Protein AF-A0A5S3SZ39-F1 (afdb_monomer_lite)

Secondary structure (DSSP, 8-state):
-GGGT-TTS-S--HHHHHHHTHHHHHTTT-TT--SHHHHHHHHHHHHHHHHHHHTT--GGGT--

Radius of gyration: 14.36 Å; chains: 1; bounding box: 38×30×30 Å

Structure (mmCIF, N/CA/C/O backbone):
data_AF-A0A5S3SZ39-F1
#
_entry.id   AF-A0A5S3SZ39-F1
#
loop_
_atom_site.group_PDB
_atom_site.id
_atom_site.type_symbol
_atom_site.label_atom_id
_atom_site.label_alt_id
_atom_site.label_comp_id
_atom_site.label_asym_id
_atom_site.label_entity_id
_atom_site.label_seq_id
_atom_site.pdbx_PDB_ins_code
_atom_site.Cartn_x
_atom_site.Cartn_y
_atom_site.Cartn_z
_atom_site.occupancy
_atom_site.B_iso_or_equiv
_atom_site.auth_seq_id
_atom_site.auth_comp_id
_atom_site.auth_asym_id
_atom_site.auth_atom_id
_atom_site.pdbx_PDB_model_num
ATOM 1 N N . MET A 1 1 ? -24.245 9.542 -1.128 1.00 51.47 1 MET A N 1
ATOM 2 C CA . MET A 1 1 ? -22.994 9.983 -0.473 1.00 51.47 1 MET A CA 1
ATOM 3 C C . MET A 1 1 ? -23.009 9.382 0.918 1.00 51.47 1 MET A C 1
ATOM 5 O O . MET A 1 1 ? -23.833 9.799 1.711 1.00 51.47 1 MET A O 1
ATOM 9 N N . VAL A 1 2 ? -22.194 8.357 1.1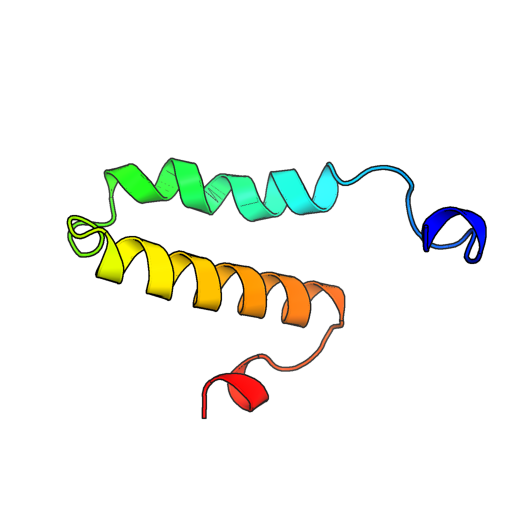72 1.00 61.19 2 VAL A N 1
ATOM 10 C CA . VAL A 1 2 ? -22.272 7.526 2.395 1.00 61.19 2 VAL A CA 1
ATOM 11 C C . VAL A 1 2 ? -22.026 8.333 3.684 1.00 61.19 2 VAL A C 1
ATOM 13 O O . VAL A 1 2 ? -22.636 8.058 4.703 1.00 61.19 2 VAL A O 1
ATOM 16 N N . PHE A 1 3 ? -21.246 9.415 3.621 1.00 56.53 3 PHE A N 1
ATOM 17 C CA . PHE A 1 3 ? -20.975 10.298 4.768 1.00 56.53 3 PHE A CA 1
ATOM 18 C C . PHE A 1 3 ? -22.162 11.165 5.236 1.00 56.53 3 PHE A C 1
ATOM 20 O O . PHE A 1 3 ? -22.071 11.815 6.271 1.00 56.53 3 PHE A O 1
ATOM 27 N N . LEU A 1 4 ? -23.235 11.271 4.441 1.00 65.31 4 LEU A N 1
ATOM 28 C CA . LEU A 1 4 ? -24.459 11.989 4.829 1.00 65.31 4 LEU A CA 1
ATOM 29 C C . LEU A 1 4 ? -25.442 11.081 5.583 1.00 65.31 4 LEU A C 1
ATOM 31 O O . LEU A 1 4 ? -26.364 11.597 6.205 1.00 65.31 4 LEU A O 1
ATOM 35 N N . ASP A 1 5 ? -25.245 9.763 5.500 1.00 71.88 5 ASP A N 1
ATOM 36 C CA . ASP A 1 5 ? -26.117 8.740 6.085 1.00 71.88 5 ASP A CA 1
ATOM 37 C C . ASP A 1 5 ? -25.520 8.185 7.391 1.00 71.88 5 ASP A C 1
ATOM 39 O O . ASP A 1 5 ? -26.236 8.013 8.373 1.00 71.88 5 ASP A O 1
ATOM 43 N N . ASP A 1 6 ? -24.190 8.026 7.441 1.00 65.06 6 ASP A N 1
ATOM 44 C CA . ASP A 1 6 ? -23.461 7.524 8.609 1.00 65.06 6 ASP A CA 1
ATOM 45 C C . ASP A 1 6 ? -22.526 8.592 9.217 1.00 65.06 6 ASP A C 1
ATOM 47 O O . ASP A 1 6 ? -21.511 8.944 8.606 1.00 65.06 6 ASP A O 1
ATOM 51 N N . PRO A 1 7 ? -22.807 9.091 10.439 1.00 65.12 7 PRO A N 1
ATOM 52 C CA . PRO A 1 7 ? -21.977 10.09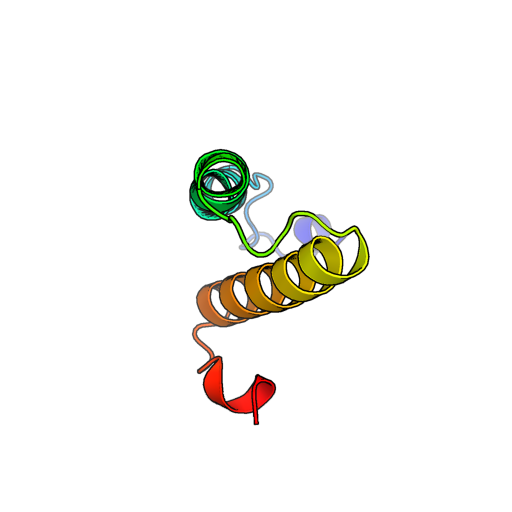0 11.121 1.00 65.12 7 PRO A CA 1
ATOM 53 C C . PRO A 1 7 ? -20.647 9.534 11.659 1.00 65.12 7 PRO A C 1
ATOM 55 O O . PRO A 1 7 ? -19.784 10.314 12.058 1.00 65.12 7 PRO A O 1
ATOM 58 N N . ASP A 1 8 ? -20.480 8.208 11.680 1.00 67.12 8 ASP A N 1
ATOM 59 C CA . ASP A 1 8 ? -19.241 7.535 12.102 1.00 67.12 8 ASP A CA 1
ATOM 60 C C . ASP A 1 8 ? -18.165 7.565 10.998 1.00 67.12 8 ASP A C 1
ATOM 62 O O . ASP A 1 8 ? -16.969 7.402 11.246 1.00 67.12 8 ASP A O 1
ATOM 66 N N . VAL A 1 9 ? -18.576 7.834 9.754 1.00 65.44 9 VAL A N 1
ATOM 67 C CA . VAL A 1 9 ? -17.668 7.933 8.614 1.00 65.44 9 VAL A CA 1
ATOM 68 C C . VAL A 1 9 ? -17.014 9.311 8.614 1.00 65.44 9 VAL A C 1
ATOM 70 O O . VAL A 1 9 ? -17.660 10.332 8.376 1.00 65.44 9 VAL A O 1
ATOM 73 N N . GLN A 1 10 ? -15.698 9.346 8.842 1.00 66.19 10 GLN A N 1
ATOM 74 C CA . GLN A 1 10 ? -14.931 10.583 8.728 1.00 66.19 10 GLN A CA 1
ATOM 75 C C . GLN A 1 10 ? -15.119 11.206 7.334 1.00 66.19 10 GLN A C 1
ATOM 77 O O . GLN A 1 10 ? -14.914 10.560 6.308 1.00 66.19 10 GLN A O 1
ATOM 82 N N . MET A 1 11 ? -15.458 12.499 7.301 1.00 69.81 11 MET A N 1
ATOM 83 C CA . MET A 1 11 ? -15.558 13.298 6.066 1.00 69.81 11 MET A CA 1
ATOM 84 C C . MET A 1 11 ? -14.203 13.439 5.346 1.00 69.81 11 MET A C 1
ATOM 86 O O . MET A 1 11 ? -14.132 13.858 4.192 1.00 69.81 11 MET A O 1
ATOM 90 N N . ASP A 1 12 ? -13.123 13.115 6.050 1.00 67.12 12 ASP A N 1
ATOM 91 C CA . ASP A 1 12 ? -11.745 13.328 5.656 1.00 67.12 12 ASP A CA 1
ATOM 92 C C . ASP A 1 12 ? -11.071 11.995 5.287 1.00 67.12 12 ASP A C 1
ATOM 94 O O . ASP A 1 12 ? -11.141 11.011 6.020 1.00 67.12 12 ASP A O 1
ATOM 98 N N . THR A 1 13 ? -10.389 11.968 4.141 1.00 71.88 13 THR A N 1
ATOM 99 C CA . THR A 1 13 ? -9.626 10.806 3.667 1.00 71.88 13 THR A CA 1
ATOM 100 C C . THR A 1 13 ? -8.125 10.917 3.957 1.00 71.88 13 THR A C 1
ATOM 102 O O . THR A 1 13 ? -7.359 10.108 3.439 1.00 71.88 13 THR A O 1
ATOM 105 N N . ASN A 1 14 ? -7.651 11.857 4.790 1.00 77.75 14 ASN A N 1
ATOM 106 C CA . ASN A 1 14 ? -6.210 12.052 5.024 1.00 77.75 14 ASN A CA 1
ATOM 107 C C . ASN A 1 14 ? -5.539 10.813 5.606 1.00 77.75 14 ASN A C 1
ATOM 109 O O . ASN A 1 14 ? -4.373 10.555 5.301 1.00 77.75 14 ASN A O 1
ATOM 113 N N . HIS A 1 15 ? -6.228 10.060 6.468 1.00 76.06 15 HIS A N 1
ATOM 114 C CA . HIS A 1 15 ? -5.673 8.825 7.019 1.00 76.06 15 HIS A CA 1
ATOM 115 C C . HIS A 1 15 ? -5.380 7.817 5.899 1.00 76.06 15 HIS A C 1
ATOM 117 O O . HIS A 1 15 ? -4.276 7.273 5.812 1.00 76.06 15 HIS A O 1
ATOM 123 N N . LEU A 1 16 ? -6.337 7.660 4.984 1.00 72.69 16 LEU A N 1
ATOM 124 C CA . LEU A 1 16 ? -6.224 6.815 3.804 1.00 72.69 16 LEU A CA 1
ATOM 125 C C . LEU A 1 16 ? -5.134 7.313 2.844 1.00 72.69 16 LEU A C 1
ATOM 127 O O . LEU A 1 16 ? -4.281 6.539 2.419 1.00 72.69 16 LEU A O 1
ATOM 131 N N . GLU A 1 17 ? -5.100 8.609 2.544 1.00 77.19 17 GLU A N 1
ATOM 132 C CA . GLU A 1 17 ? -4.092 9.206 1.662 1.00 77.19 17 GLU A CA 1
ATOM 133 C C . GLU A 1 17 ? -2.675 9.114 2.246 1.00 77.19 17 GLU A C 1
ATOM 135 O O . GLU A 1 17 ? -1.705 8.903 1.514 1.00 77.19 17 GLU A O 1
ATOM 140 N N . ARG A 1 18 ? -2.529 9.209 3.576 1.00 80.56 18 ARG A N 1
ATOM 141 C CA . ARG A 1 18 ? -1.255 8.958 4.269 1.00 80.56 18 ARG A CA 1
ATOM 142 C C . ARG A 1 18 ? -0.810 7.510 4.132 1.00 80.56 18 ARG A C 1
ATOM 144 O O . ARG A 1 18 ? 0.374 7.284 3.888 1.00 80.56 18 ARG A O 1
ATOM 151 N N . LEU A 1 19 ? -1.729 6.556 4.268 1.00 75.75 19 LEU A N 1
ATOM 152 C CA . LEU A 1 19 ? -1.440 5.137 4.052 1.00 75.75 19 LEU A CA 1
ATOM 153 C C . LEU A 1 19 ? -1.044 4.865 2.596 1.00 75.75 19 LEU A C 1
ATOM 155 O O . LEU A 1 19 ? -0.098 4.123 2.358 1.00 75.75 19 LEU A O 1
ATOM 159 N N . LEU A 1 20 ? -1.694 5.521 1.632 1.00 72.62 20 LEU A N 1
ATOM 160 C CA . LEU A 1 20 ? -1.388 5.396 0.205 1.00 72.62 20 LEU A CA 1
ATOM 161 C C . LEU A 1 20 ? -0.087 6.096 -0.198 1.00 72.62 20 LEU A C 1
ATOM 163 O O . LEU A 1 20 ? 0.446 5.807 -1.262 1.00 72.62 20 LEU A O 1
ATOM 167 N N . ARG A 1 21 ? 0.471 6.986 0.631 1.00 73.94 21 ARG A N 1
ATOM 168 C CA . ARG A 1 21 ? 1.661 7.796 0.310 1.00 73.94 21 ARG A CA 1
ATOM 169 C C . ARG A 1 21 ? 2.924 6.962 0.056 1.00 73.94 21 ARG A C 1
ATOM 171 O O . ARG A 1 21 ? 3.829 7.423 -0.639 1.00 73.94 21 ARG A O 1
ATOM 178 N N . CYS A 1 22 ? 2.980 5.733 0.570 1.00 68.56 22 CYS A N 1
ATOM 179 C CA . CYS A 1 22 ? 4.068 4.790 0.301 1.00 68.56 22 CYS A CA 1
ATOM 180 C C . CYS A 1 22 ? 4.072 4.271 -1.151 1.00 68.56 22 CYS A C 1
ATOM 182 O O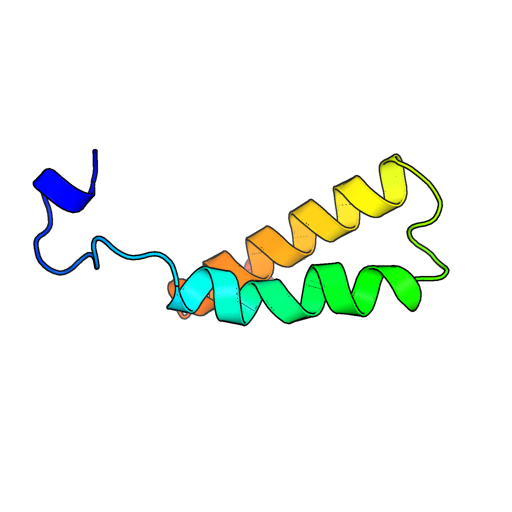 . CYS A 1 22 ? 5.140 3.970 -1.676 1.00 68.56 22 CYS A O 1
ATOM 184 N N . ILE A 1 23 ? 2.918 4.242 -1.827 1.00 71.19 23 ILE A N 1
ATOM 185 C CA . ILE A 1 23 ? 2.757 3.783 -3.216 1.00 71.19 23 ILE A CA 1
ATOM 186 C C . ILE A 1 23 ? 3.465 4.731 -4.203 1.00 71.19 23 ILE A C 1
ATOM 188 O O . ILE A 1 23 ? 4.370 4.278 -4.904 1.00 71.19 23 ILE A O 1
ATOM 192 N N . PRO A 1 24 ? 3.160 6.048 -4.267 1.00 67.25 24 PRO A N 1
ATOM 193 C CA . PRO A 1 24 ? 3.854 6.964 -5.167 1.00 67.25 24 PRO A CA 1
ATOM 194 C C . PRO A 1 24 ? 5.330 7.157 -4.791 1.00 67.25 24 PRO A C 1
ATOM 196 O O . PRO A 1 24 ? 6.147 7.356 -5.685 1.00 67.25 24 PRO A O 1
ATOM 199 N N . MET A 1 25 ? 5.695 7.034 -3.508 1.00 68.00 25 MET A N 1
ATOM 200 C CA . MET A 1 25 ? 7.102 7.009 -3.074 1.00 68.00 25 MET A CA 1
ATOM 201 C C . MET A 1 25 ? 7.834 5.753 -3.581 1.00 68.00 25 MET A C 1
ATOM 203 O O . MET A 1 25 ? 8.989 5.833 -3.994 1.00 68.00 25 MET A O 1
ATOM 207 N N . GLY A 1 26 ? 7.151 4.603 -3.598 1.00 67.44 26 GLY A N 1
ATOM 208 C CA . GLY A 1 26 ? 7.661 3.320 -4.081 1.00 67.44 26 GLY A CA 1
ATOM 209 C C . GLY A 1 26 ? 7.756 3.206 -5.603 1.00 67.44 26 GLY A C 1
ATOM 210 O O . GLY A 1 26 ? 8.604 2.459 -6.082 1.00 67.44 26 GLY A O 1
ATOM 211 N N . ARG A 1 27 ? 6.989 3.997 -6.375 1.00 64.56 27 ARG A N 1
ATOM 212 C CA . ARG A 1 27 ? 7.030 4.003 -7.858 1.00 64.56 27 ARG A CA 1
ATOM 213 C C . ARG A 1 27 ? 8.442 4.165 -8.425 1.00 64.56 27 ARG A C 1
ATOM 215 O O . ARG A 1 27 ? 8.735 3.596 -9.468 1.00 64.56 27 ARG A 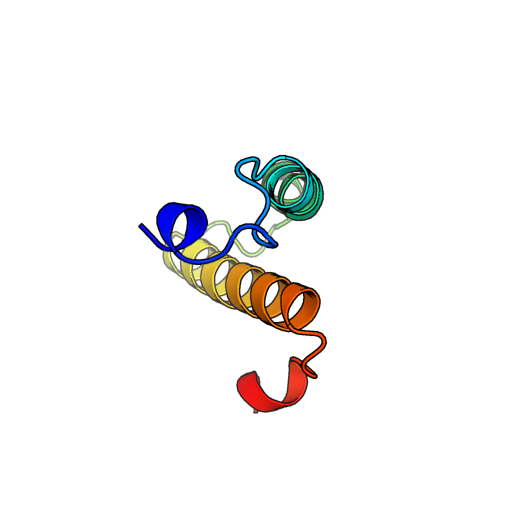O 1
ATOM 222 N N . LYS A 1 28 ? 9.328 4.899 -7.740 1.00 60.91 28 LYS A N 1
ATOM 223 C CA . LYS A 1 28 ? 10.729 5.080 -8.162 1.00 60.91 28 LYS A CA 1
ATOM 224 C C . LYS A 1 28 ? 11.608 3.835 -7.944 1.00 60.91 28 LYS A C 1
ATOM 226 O O . LYS A 1 28 ? 12.645 3.722 -8.582 1.00 60.91 28 LYS A O 1
ATOM 231 N N . ASN A 1 29 ? 11.190 2.923 -7.063 1.00 63.94 29 ASN A N 1
ATOM 232 C CA . ASN A 1 29 ? 11.871 1.667 -6.729 1.00 63.94 29 ASN A CA 1
ATOM 233 C C . ASN A 1 29 ? 11.237 0.437 -7.402 1.00 63.94 29 ASN A C 1
ATOM 235 O O . ASN A 1 29 ? 11.818 -0.648 -7.379 1.00 63.94 29 ASN A O 1
ATOM 239 N N . TRP A 1 30 ? 10.041 0.566 -7.981 1.00 68.12 30 TRP A N 1
ATOM 240 C CA . TRP A 1 30 ? 9.329 -0.540 -8.617 1.00 68.12 30 TRP A CA 1
ATOM 241 C C . TRP A 1 30 ? 9.844 -0.776 -10.038 1.00 68.12 30 TRP A C 1
ATOM 243 O O . TRP A 1 30 ? 9.194 -0.435 -11.022 1.00 68.12 30 TRP A O 1
ATOM 253 N N . MET A 1 31 ? 11.010 -1.417 -10.138 1.00 63.47 31 MET A N 1
ATOM 254 C CA . MET A 1 31 ? 11.652 -1.813 -11.404 1.00 63.47 31 MET A CA 1
ATOM 255 C C . MET A 1 31 ? 10.764 -2.716 -12.290 1.00 63.47 31 MET A C 1
ATOM 257 O O . MET A 1 31 ? 11.027 -2.859 -13.478 1.00 63.47 31 MET A O 1
ATOM 261 N N . PHE A 1 32 ? 9.698 -3.302 -11.728 1.00 61.12 32 PHE A N 1
ATOM 262 C CA . PHE A 1 32 ? 8.742 -4.178 -12.419 1.00 61.12 32 PHE A CA 1
ATOM 263 C C . PHE A 1 32 ? 7.454 -3.470 -12.883 1.00 61.12 32 PHE A C 1
ATOM 265 O O . PHE A 1 32 ? 6.684 -4.047 -13.642 1.00 61.12 32 PHE A O 1
ATOM 272 N N . CYS A 1 33 ? 7.214 -2.219 -12.470 1.00 58.00 33 CYS A N 1
ATOM 273 C CA . CYS A 1 33 ? 6.040 -1.419 -12.865 1.00 58.00 33 CYS A CA 1
ATOM 274 C C . CYS A 1 33 ? 6.338 -0.482 -14.045 1.00 58.00 33 CYS A C 1
ATOM 276 O O . CYS A 1 33 ? 5.747 0.591 -14.152 1.00 58.00 33 CYS A O 1
ATOM 278 N N . LEU A 1 34 ? 7.298 -0.847 -14.901 1.00 60.84 34 LEU A N 1
ATOM 279 C CA . LEU A 1 34 ? 7.700 -0.017 -16.040 1.00 60.84 34 LEU A CA 1
ATOM 280 C C . LEU A 1 34 ? 6.655 -0.027 -17.171 1.00 60.84 34 LEU A C 1
ATOM 282 O O . LEU A 1 34 ? 6.649 0.866 -18.012 1.00 60.84 34 LEU A O 1
ATOM 286 N N . THR A 1 35 ? 5.782 -1.038 -17.195 1.00 73.44 35 THR A N 1
ATOM 287 C CA . THR A 1 35 ? 4.698 -1.191 -18.169 1.00 73.44 35 THR A CA 1
ATOM 288 C C . THR A 1 35 ? 3.366 -0.730 -17.575 1.00 73.44 35 THR A C 1
ATOM 290 O O . THR A 1 35 ? 3.120 -0.903 -16.380 1.00 73.44 35 THR A O 1
ATOM 293 N N . GLU A 1 36 ? 2.484 -0.177 -18.412 1.00 75.50 36 GLU A N 1
ATOM 294 C CA . GLU A 1 36 ? 1.135 0.265 -18.014 1.00 75.50 36 GLU A CA 1
ATOM 295 C C . GLU A 1 36 ? 0.350 -0.867 -17.337 1.00 75.50 36 GLU A C 1
ATOM 297 O O . GLU A 1 36 ? -0.187 -0.697 -16.244 1.00 75.50 36 GLU A O 1
ATOM 302 N N . THR A 1 37 ? 0.421 -2.071 -17.908 1.00 78.31 37 THR A N 1
ATOM 303 C CA . THR A 1 37 ? -0.193 -3.283 -17.354 1.00 78.31 37 THR A CA 1
ATOM 304 C C . THR A 1 37 ? 0.376 -3.669 -15.985 1.00 78.31 37 THR A C 1
ATOM 306 O O . THR A 1 37 ? -0.359 -4.136 -15.119 1.00 78.31 37 THR A O 1
ATOM 309 N N . GLY A 1 38 ? 1.680 -3.491 -15.749 1.00 76.44 38 GLY A N 1
ATOM 310 C CA . GLY A 1 38 ? 2.286 -3.758 -14.441 1.00 76.44 38 GLY A CA 1
ATOM 311 C C . GLY A 1 38 ? 1.841 -2.743 -13.387 1.00 76.44 38 GLY A C 1
ATOM 312 O O . GLY A 1 38 ? 1.553 -3.111 -12.250 1.00 76.44 38 GLY A O 1
ATOM 313 N N . ALA A 1 39 ? 1.722 -1.473 -13.779 1.00 76.88 39 ALA A N 1
ATOM 314 C CA . ALA A 1 39 ? 1.220 -0.420 -12.905 1.00 76.88 39 ALA A CA 1
ATOM 315 C C . ALA A 1 39 ? -0.258 -0.628 -12.533 1.00 76.88 39 ALA A C 1
ATOM 317 O O . ALA A 1 39 ? -0.619 -0.407 -11.379 1.00 76.88 39 ALA A O 1
ATOM 318 N N . GLU A 1 40 ? -1.089 -1.089 -13.472 1.00 80.56 40 GLU A N 1
ATOM 319 C CA . GLU A 1 40 ? -2.510 -1.354 -13.233 1.00 80.56 40 GLU A CA 1
ATOM 320 C C . G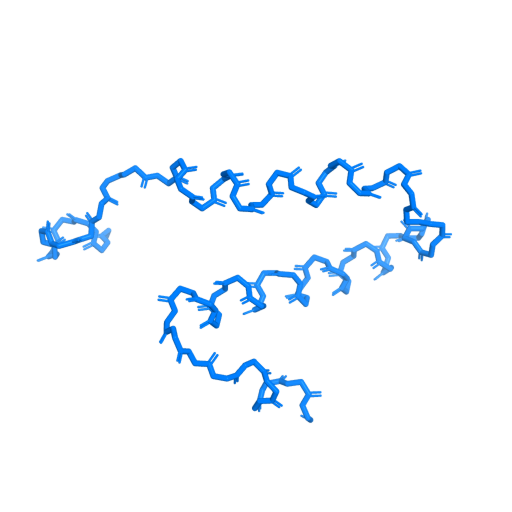LU A 1 40 ? -2.718 -2.502 -12.235 1.00 80.56 40 GLU A C 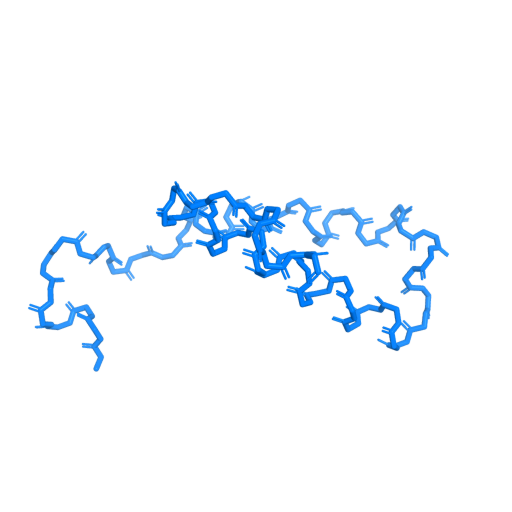1
ATOM 322 O O . GLU A 1 40 ? -3.410 -2.329 -11.231 1.00 80.56 40 GLU A O 1
ATOM 327 N N . HIS A 1 41 ? -2.038 -3.637 -12.423 1.00 81.88 41 HIS A N 1
ATOM 328 C CA . HIS A 1 41 ? -2.127 -4.759 -11.482 1.00 81.88 41 HIS A CA 1
ATOM 329 C C . HIS A 1 41 ? -1.655 -4.383 -10.076 1.00 81.88 41 HIS A C 1
ATOM 331 O O . HIS A 1 41 ? -2.288 -4.750 -9.084 1.00 81.88 41 HIS A O 1
ATOM 337 N N . VAL A 1 42 ? -0.560 -3.626 -9.969 1.00 79.75 42 VAL A N 1
ATOM 338 C CA . VAL A 1 42 ? -0.072 -3.182 -8.662 1.00 79.75 42 VAL A CA 1
ATOM 339 C C . VAL A 1 42 ? -1.033 -2.178 -8.027 1.00 79.75 42 VAL A C 1
ATOM 341 O O . VAL A 1 42 ? -1.258 -2.257 -6.822 1.00 79.75 42 VAL A O 1
ATOM 344 N N . ALA A 1 43 ? -1.658 -1.289 -8.804 1.00 80.62 43 ALA A N 1
ATOM 345 C CA . ALA A 1 43 ? -2.693 -0.397 -8.289 1.00 80.62 43 ALA A CA 1
ATOM 346 C C . ALA A 1 43 ? -3.888 -1.185 -7.726 1.00 80.62 43 ALA A C 1
ATOM 348 O O . ALA A 1 43 ? -4.304 -0.919 -6.601 1.00 80.62 43 ALA A O 1
ATOM 349 N N . ILE A 1 44 ? -4.374 -2.201 -8.447 1.00 83.38 44 ILE A N 1
ATOM 350 C CA . ILE A 1 44 ? -5.496 -3.051 -8.017 1.00 83.38 44 ILE A CA 1
ATOM 351 C C . ILE A 1 44 ? -5.174 -3.773 -6.703 1.00 83.38 44 ILE A C 1
ATOM 353 O O . ILE A 1 44 ? -5.946 -3.688 -5.747 1.00 83.38 44 ILE A O 1
ATOM 357 N N . ILE A 1 45 ? -4.018 -4.441 -6.623 1.00 83.81 45 ILE A N 1
ATOM 358 C CA . ILE A 1 45 ? -3.609 -5.184 -5.420 1.00 83.81 45 ILE A CA 1
ATOM 359 C C . ILE A 1 45 ? -3.443 -4.237 -4.228 1.00 83.81 45 ILE A C 1
ATOM 361 O O . ILE A 1 45 ? -3.891 -4.542 -3.125 1.00 83.81 45 ILE A O 1
ATOM 365 N N . GLN A 1 46 ? -2.820 -3.074 -4.428 1.00 79.94 46 GLN A N 1
ATOM 366 C CA . GLN A 1 46 ? -2.623 -2.103 -3.351 1.00 79.94 46 GLN A CA 1
ATOM 367 C C . GLN A 1 46 ? -3.949 -1.515 -2.858 1.00 79.94 46 GLN A C 1
ATOM 369 O O . GLN A 1 46 ? -4.160 -1.425 -1.650 1.00 79.94 46 GLN A O 1
ATOM 374 N N . SER A 1 47 ? -4.867 -1.168 -3.764 1.00 81.19 47 SER A N 1
ATOM 375 C CA . SER A 1 47 ? -6.213 -0.722 -3.397 1.00 81.19 47 SER A CA 1
ATOM 376 C C . SER A 1 47 ? -6.959 -1.789 -2.595 1.00 81.19 47 SER A C 1
ATOM 378 O O . SER A 1 47 ? -7.519 -1.474 -1.548 1.00 81.19 47 SER A O 1
ATOM 380 N N . LEU A 1 48 ? -6.893 -3.054 -3.020 1.00 84.94 48 LEU A N 1
ATOM 381 C CA . LEU A 1 48 ? -7.509 -4.182 -2.321 1.00 84.94 48 LEU A CA 1
ATOM 382 C C . LEU A 1 48 ? -6.934 -4.372 -0.910 1.00 84.94 48 LEU A C 1
ATOM 384 O O . LEU A 1 48 ? -7.693 -4.494 0.049 1.00 84.94 48 LEU A O 1
ATOM 388 N N . LEU A 1 49 ? -5.605 -4.353 -0.765 1.00 83.00 49 LEU A N 1
ATOM 389 C CA . LEU A 1 49 ? -4.926 -4.471 0.531 1.00 83.00 49 LEU A CA 1
ATOM 390 C C . LEU A 1 49 ? -5.350 -3.362 1.497 1.00 83.00 49 LEU A C 1
ATOM 392 O O . LEU A 1 49 ? -5.582 -3.615 2.678 1.00 83.00 49 LEU A O 1
ATOM 396 N N . VAL A 1 50 ? -5.460 -2.132 0.997 1.00 78.44 50 VAL A N 1
ATOM 397 C CA . VAL A 1 50 ? -5.873 -0.973 1.790 1.00 78.44 50 VAL A CA 1
ATOM 398 C C . VAL A 1 50 ? -7.340 -1.080 2.203 1.00 78.44 50 VAL A C 1
ATOM 400 O O . VAL A 1 50 ? -7.653 -0.841 3.368 1.00 78.44 50 VAL A O 1
ATOM 403 N N . SER A 1 51 ? -8.226 -1.498 1.298 1.00 82.25 51 SER A N 1
ATOM 404 C CA . SER A 1 51 ? -9.630 -1.773 1.621 1.00 82.25 51 SER A CA 1
ATOM 405 C C . SER A 1 51 ? -9.774 -2.887 2.659 1.00 82.25 51 SER A C 1
ATOM 407 O O . SER A 1 51 ? -10.517 -2.726 3.622 1.00 82.25 51 SER A O 1
ATOM 409 N N . CYS A 1 52 ? -9.015 -3.978 2.523 1.00 83.69 52 CYS A N 1
ATOM 410 C CA . CYS A 1 52 ? -8.999 -5.068 3.499 1.00 83.69 52 CYS A CA 1
ATOM 411 C C . CYS A 1 52 ? -8.514 -4.583 4.869 1.00 83.69 52 CYS A C 1
ATOM 413 O O . CYS A 1 52 ? -9.126 -4.895 5.885 1.00 83.69 52 CYS A O 1
ATOM 415 N N . ARG A 1 53 ? -7.469 -3.747 4.903 1.00 79.44 53 ARG A N 1
ATOM 416 C CA . ARG A 1 53 ? -6.952 -3.155 6.142 1.00 79.44 53 ARG A CA 1
ATOM 417 C C . ARG A 1 53 ? -7.954 -2.217 6.817 1.00 79.44 53 ARG A C 1
ATOM 419 O O . ARG A 1 53 ? -8.030 -2.223 8.038 1.00 79.44 53 ARG A O 1
ATOM 426 N N . LEU A 1 54 ? -8.702 -1.428 6.044 1.00 78.50 54 LEU A N 1
ATOM 427 C CA . LEU A 1 54 ? -9.766 -0.557 6.560 1.00 78.50 54 LEU A CA 1
ATOM 428 C C . LEU A 1 54 ? -10.929 -1.348 7.160 1.00 78.50 54 LEU A C 1
ATOM 430 O O . LEU A 1 54 ? -11.536 -0.898 8.122 1.00 78.50 54 LEU A O 1
ATOM 434 N N . GLN A 1 55 ? -11.245 -2.501 6.575 1.00 82.00 55 GLN A N 1
ATOM 435 C CA . GLN A 1 55 ? -12.333 -3.365 7.029 1.00 82.00 55 GLN A CA 1
ATOM 436 C C . GLN A 1 55 ? -11.880 -4.421 8.051 1.00 82.00 55 GLN A C 1
ATOM 438 O O . GLN A 1 55 ? -12.690 -5.255 8.444 1.00 82.00 55 GLN A O 1
ATOM 443 N N . GLU A 1 56 ? -10.600 -4.424 8.445 1.00 80.81 56 GLU A N 1
ATOM 444 C CA . GLU A 1 56 ? -9.984 -5.459 9.294 1.00 80.81 56 GLU A CA 1
ATOM 445 C C . GLU A 1 56 ? -10.192 -6.894 8.761 1.00 80.81 56 GLU A C 1
ATOM 447 O O . GLU A 1 56 ? -10.236 -7.870 9.510 1.00 80.81 56 GLU A O 1
ATOM 452 N N . VAL A 1 57 ? -10.306 -7.035 7.436 1.00 81.62 57 VAL A N 1
ATOM 453 C CA . VAL A 1 57 ? -10.488 -8.317 6.749 1.00 81.62 57 VAL A CA 1
ATOM 454 C C . VAL A 1 57 ? -9.139 -8.844 6.286 1.00 81.62 57 VAL A C 1
ATOM 456 O O . VAL A 1 57 ? -8.294 -8.093 5.801 1.00 81.62 57 VAL A O 1
ATOM 459 N N . ASP A 1 58 ? -8.945 -10.156 6.403 1.00 80.19 58 ASP A N 1
ATOM 460 C CA . ASP A 1 58 ? -7.738 -10.812 5.917 1.00 80.19 58 ASP A CA 1
ATOM 461 C C . ASP A 1 58 ? -7.641 -10.700 4.376 1.00 80.19 58 ASP A C 1
ATOM 463 O O . ASP A 1 58 ? -8.487 -11.264 3.667 1.00 80.19 58 ASP A O 1
ATOM 467 N N . PRO A 1 59 ? -6.635 -9.987 3.831 1.00 75.88 59 PRO A N 1
ATOM 468 C CA . PRO A 1 59 ? -6.513 -9.786 2.391 1.00 75.88 59 PRO A CA 1
ATOM 469 C C . PRO A 1 59 ? -6.209 -11.075 1.628 1.00 75.88 59 PRO A C 1
ATOM 471 O O . PRO A 1 59 ? -6.453 -11.149 0.424 1.00 75.88 59 PRO A O 1
ATOM 474 N N . TYR A 1 60 ? -5.701 -12.105 2.310 1.00 76.44 60 TYR A N 1
ATOM 475 C CA . TYR A 1 60 ? -5.369 -13.386 1.700 1.00 76.44 60 TYR A CA 1
ATOM 476 C C . TYR A 1 60 ? -6.613 -14.096 1.152 1.00 76.44 60 TYR A C 1
ATOM 478 O O . TYR A 1 60 ? -6.510 -14.878 0.215 1.00 76.44 60 TYR A O 1
ATOM 486 N N . LYS A 1 61 ? -7.811 -13.768 1.663 1.00 75.44 61 LYS A N 1
ATOM 487 C CA . LYS A 1 61 ? -9.081 -14.271 1.115 1.00 75.44 61 LYS A CA 1
ATOM 488 C C . LYS A 1 61 ? -9.385 -13.789 -0.302 1.00 75.44 61 LYS A C 1
ATOM 490 O O . LYS A 1 61 ? -10.135 -14.459 -1.000 1.00 75.44 61 LYS A O 1
ATOM 495 N N . TYR A 1 62 ? -8.852 -12.639 -0.702 1.00 72.31 62 TYR A N 1
ATOM 496 C CA . TYR A 1 62 ? -9.128 -12.025 -2.003 1.00 72.31 62 TYR A CA 1
ATOM 497 C C . TYR A 1 62 ? -7.968 -12.173 -2.998 1.00 72.31 62 TYR A C 1
ATOM 499 O O . TYR A 1 62 ? -8.093 -11.757 -4.146 1.00 72.31 62 TYR A O 1
ATOM 507 N N . LEU A 1 63 ? -6.838 -12.730 -2.553 1.00 71.19 63 LEU A N 1
ATOM 508 C CA . LEU A 1 63 ? -5.628 -12.955 -3.353 1.00 71.19 63 LEU A CA 1
ATOM 509 C C . LEU A 1 63 ? -5.422 -14.437 -3.734 1.00 71.19 63 LEU A C 1
ATOM 511 O O . LEU A 1 63 ? -4.408 -14.749 -4.358 1.00 71.19 63 LEU A O 1
ATOM 515 N N . VAL A 1 64 ? -6.348 -15.326 -3.341 1.00 59.81 64 VAL A N 1
ATOM 516 C CA . VAL A 1 64 ? -6.390 -16.762 -3.695 1.00 59.81 64 VAL A CA 1
ATOM 517 C C . VAL A 1 64 ? -7.086 -16.991 -5.029 1.00 59.81 64 VAL A C 1
ATOM 519 O O . VAL A 1 64 ? -8.132 -16.345 -5.262 1.00 59.81 64 VAL A O 1
#

pLDDT: mean 72.68, std 7.95, range [51.47, 84.94]

Sequence (64 aa):
MVFLDDPDVQMDTNHLERLLRCIPMGRKNWMFCLTETGAEHVAIIQSLLVSCRLQEVDPYKYLV

Foldseek 3Di:
DVCVVDVVDDPDCVVVVVVCVVVVVCVVVPPPCPDPVSVVVVVVLSVLVSVCVVVVHDSVVVVD